Protein AF-A0A948FLZ5-F1 (afdb_monomer)

Sequence (46 aa):
MDAFKYGMPEEGGFGFGVARFVQKLVGLENVKDAELFPRDVNRVTP

Nearest PDB structures (foldseek):
  6a7v-assembly1_H  TM=5.534E-01  e=7.548E+00  Mycobacterium tuberculosis H37Rv

Mean predicted aligned error: 4.35 Å

Structure (mmCIF, N/CA/C/O backbone):
data_AF-A0A948FLZ5-F1
#
_entry.id   AF-A0A948FLZ5-F1
#
loop_
_atom_site.group_PDB
_atom_site.id
_atom_site.type_symbol
_atom_site.label_atom_id
_atom_site.label_alt_id
_atom_site.label_comp_id
_atom_site.label_asym_id
_atom_site.label_entity_id
_atom_site.label_seq_id
_atom_site.pdbx_PDB_ins_code
_atom_site.Cartn_x
_atom_site.Cartn_y
_atom_site.Cartn_z
_atom_site.occupancy
_atom_site.B_iso_or_equiv
_atom_site.auth_seq_id
_atom_site.auth_comp_id
_atom_site.auth_asym_id
_atom_site.auth_atom_id
_atom_site.pdbx_PDB_model_num
ATOM 1 N N . MET A 1 1 ? 22.171 -3.921 -10.034 1.00 63.38 1 MET A N 1
ATOM 2 C CA . MET A 1 1 ? 21.833 -3.068 -11.200 1.00 63.38 1 MET A CA 1
ATOM 3 C C . MET A 1 1 ? 22.076 -3.779 -12.537 1.00 63.38 1 MET A C 1
ATOM 5 O O . MET A 1 1 ? 21.795 -3.191 -13.572 1.00 63.38 1 MET A O 1
ATOM 9 N N . ASP A 1 2 ? 22.499 -5.055 -12.539 1.00 88.88 2 ASP A N 1
ATOM 10 C CA . ASP A 1 2 ? 22.757 -5.839 -13.761 1.00 88.88 2 ASP A CA 1
ATOM 11 C C . ASP A 1 2 ? 21.535 -6.022 -14.672 1.00 88.8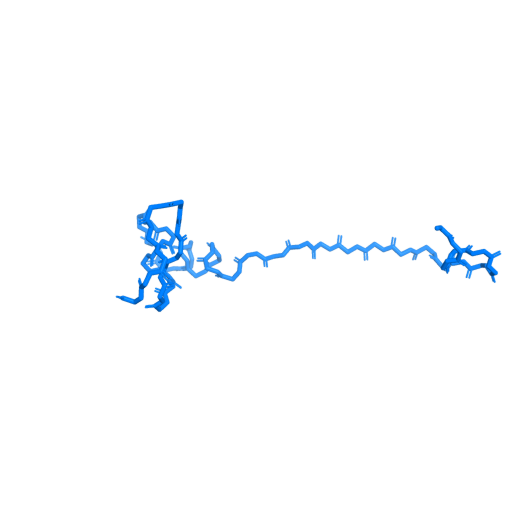8 2 ASP A C 1
ATOM 13 O O . ASP A 1 2 ? 21.697 -6.197 -15.876 1.00 88.88 2 ASP A O 1
ATOM 17 N N . ALA A 1 3 ? 20.321 -5.910 -14.120 1.00 87.56 3 ALA A N 1
ATOM 18 C CA . ALA A 1 3 ? 19.064 -5.985 -14.866 1.00 87.56 3 ALA A CA 1
ATOM 19 C C . ALA A 1 3 ? 18.932 -4.922 -15.976 1.00 87.56 3 ALA A C 1
ATOM 21 O O . ALA A 1 3 ? 18.210 -5.140 -16.940 1.00 87.56 3 ALA A O 1
ATOM 22 N N . PHE A 1 4 ? 19.655 -3.802 -15.879 1.00 90.69 4 PHE A N 1
ATOM 23 C CA . PHE A 1 4 ? 19.551 -2.673 -16.814 1.00 90.69 4 PHE A CA 1
ATOM 24 C C . PHE A 1 4 ? 20.727 -2.587 -17.800 1.00 90.69 4 PHE A C 1
ATOM 26 O O . PHE A 1 4 ? 20.861 -1.624 -18.550 1.00 90.69 4 PHE A O 1
ATOM 33 N N . LYS A 1 5 ? 21.619 -3.586 -17.788 1.00 91.31 5 LYS A N 1
ATOM 34 C CA . LYS A 1 5 ? 22.943 -3.511 -18.421 1.00 91.31 5 LYS A CA 1
ATOM 35 C C . LYS A 1 5 ? 22.932 -3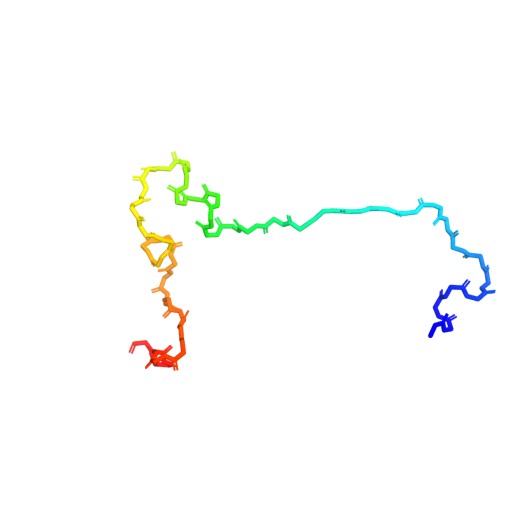.604 -19.951 1.00 91.31 5 LYS A C 1
ATOM 37 O O . LYS A 1 5 ? 23.832 -3.062 -20.584 1.00 91.31 5 LYS A O 1
ATOM 42 N N . TYR A 1 6 ? 21.951 -4.282 -20.545 1.00 91.62 6 TYR A N 1
ATOM 43 C CA . TYR A 1 6 ? 21.924 -4.575 -21.989 1.00 91.62 6 TYR A CA 1
ATOM 44 C C . TYR A 1 6 ? 20.823 -3.821 -22.744 1.00 91.62 6 TYR A C 1
ATOM 46 O O . TYR A 1 6 ? 20.343 -4.284 -23.774 1.00 91.62 6 TYR A O 1
ATOM 54 N N . GLY A 1 7 ? 20.460 -2.641 -22.237 1.00 83.19 7 GLY A N 1
ATOM 55 C CA . GLY A 1 7 ? 19.375 -1.825 -22.766 1.00 83.19 7 GLY A CA 1
ATOM 56 C C . GLY A 1 7 ? 18.079 -2.108 -22.019 1.00 83.19 7 GLY A C 1
ATOM 57 O O . GLY A 1 7 ? 17.564 -3.222 -22.037 1.00 83.19 7 GLY A O 1
ATOM 58 N N . MET A 1 8 ?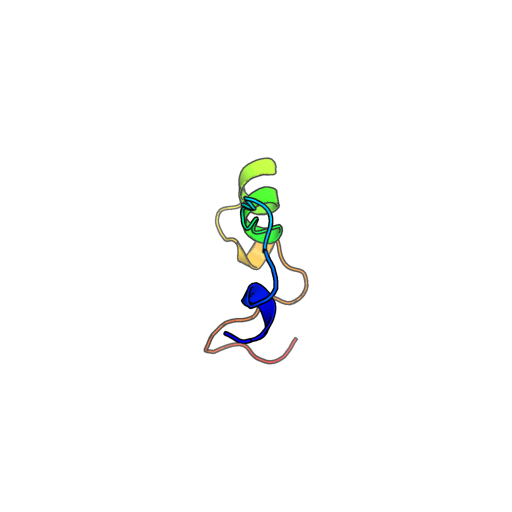 17.572 -1.076 -21.353 1.00 88.75 8 MET A N 1
ATOM 59 C CA . MET A 1 8 ? 16.244 -1.059 -20.761 1.00 88.75 8 MET A CA 1
ATOM 60 C C . MET A 1 8 ? 15.403 -0.030 -21.525 1.00 88.75 8 MET A C 1
ATOM 62 O O . MET A 1 8 ? 15.888 1.088 -21.721 1.00 88.75 8 MET A O 1
ATOM 66 N N . PRO A 1 9 ? 14.191 -0.382 -21.991 1.00 90.56 9 PRO A N 1
ATOM 67 C CA . PRO A 1 9 ? 13.274 0.604 -22.555 1.00 90.56 9 PRO A CA 1
ATOM 68 C C . PRO A 1 9 ? 12.910 1.662 -21.508 1.00 90.56 9 PRO A C 1
ATOM 70 O O . PRO A 1 9 ? 12.989 1.405 -20.309 1.00 90.56 9 PRO A O 1
ATOM 73 N N . GLU A 1 10 ? 12.481 2.846 -21.944 1.00 91.94 10 GLU A N 1
ATOM 74 C CA . GLU A 1 10 ? 11.898 3.803 -21.004 1.00 91.94 10 GLU A CA 1
ATOM 75 C C . GLU A 1 10 ? 10.642 3.190 -20.382 1.00 91.94 10 GLU A C 1
ATOM 77 O O . GLU A 1 10 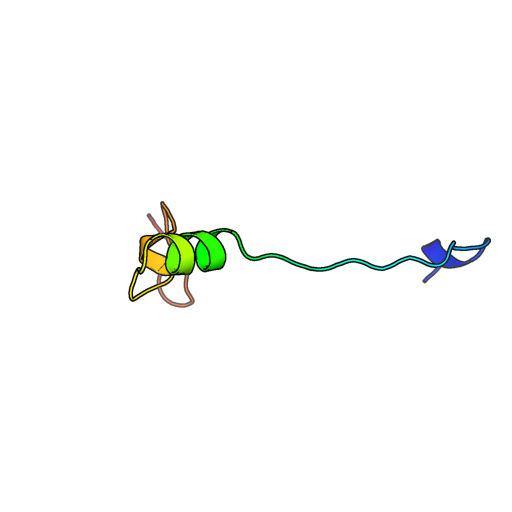? 9.661 2.901 -21.069 1.00 91.94 10 GLU A O 1
ATOM 82 N N . GLU A 1 11 ? 10.699 2.957 -19.076 1.00 91.75 11 GLU A N 1
ATOM 83 C CA . GLU A 1 11 ? 9.632 2.326 -18.320 1.00 91.75 11 GLU A CA 1
ATOM 84 C C . GLU A 1 11 ? 9.247 3.172 -17.110 1.00 91.75 11 GLU A C 1
ATOM 86 O O . GLU A 1 11 ? 10.049 3.897 -16.518 1.00 91.75 11 GLU A O 1
ATOM 91 N N . GLY A 1 12 ? 7.974 3.078 -16.753 1.00 94.00 12 GLY A N 1
ATOM 92 C CA . GLY A 1 12 ? 7.392 3.755 -15.612 1.00 94.00 12 GLY A CA 1
ATOM 93 C C . GLY A 1 12 ? 6.175 2.984 -15.130 1.00 94.00 12 GLY A C 1
ATOM 94 O O . GLY A 1 12 ? 5.594 2.174 -15.851 1.00 94.00 12 GLY A O 1
ATOM 95 N N . GLY A 1 13 ? 5.781 3.237 -13.891 1.00 95.81 13 GLY A N 1
ATOM 96 C CA . GLY A 1 13 ? 4.628 2.593 -13.286 1.00 95.81 13 GLY A CA 1
ATOM 97 C C . GLY A 1 13 ? 4.13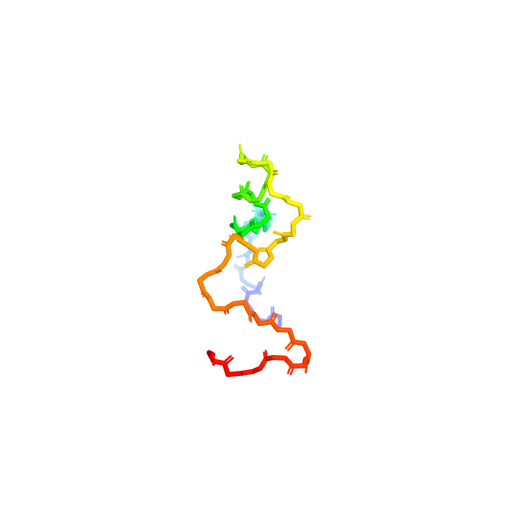6 3.373 -12.082 1.00 95.81 13 GLY A C 1
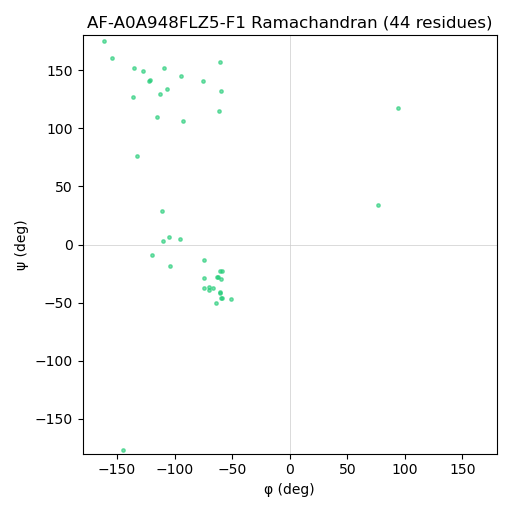ATOM 98 O O . GLY A 1 13 ? 4.742 4.360 -11.664 1.00 95.81 13 GLY A O 1
ATOM 99 N N . PHE A 1 14 ? 3.025 2.918 -11.516 1.00 97.50 14 PHE A N 1
ATOM 100 C CA . PHE A 1 14 ? 2.495 3.460 -10.275 1.00 97.50 14 PHE A CA 1
ATOM 101 C C . PHE A 1 14 ? 2.063 2.329 -9.346 1.00 97.50 14 PHE A C 1
ATOM 103 O O . PHE A 1 14 ? 1.702 1.237 -9.783 1.00 97.50 14 PHE A O 1
ATOM 110 N N . GLY A 1 15 ? 2.114 2.605 -8.046 1.00 96.81 15 GLY A N 1
ATOM 111 C CA . GLY A 1 15 ? 1.578 1.727 -7.016 1.00 96.81 15 GLY A CA 1
ATOM 112 C C . GLY A 1 15 ? 0.158 2.134 -6.647 1.00 96.81 15 GLY A C 1
ATOM 113 O O . GLY A 1 15 ? -0.167 3.322 -6.611 1.00 96.81 15 GLY A O 1
ATOM 114 N N . PHE A 1 16 ? -0.681 1.151 -6.331 1.00 96.94 16 PHE A N 1
ATOM 115 C CA . PHE A 1 16 ? -2.063 1.391 -5.941 1.00 96.94 16 PHE A CA 1
ATOM 116 C C . PHE A 1 16 ? -2.463 0.535 -4.740 1.00 96.94 16 PHE A C 1
ATOM 118 O O . PHE A 1 16 ? -2.294 -0.682 -4.744 1.00 96.94 16 PHE A O 1
ATOM 125 N N . GLY A 1 17 ? -2.995 1.175 -3.698 1.00 97.25 17 GLY A N 1
ATOM 126 C CA . GLY A 1 17 ? -3.421 0.495 -2.477 1.00 97.25 17 GLY A CA 1
ATOM 127 C C . GLY A 1 17 ? -4.895 0.113 -2.536 1.00 97.25 17 GLY A C 1
ATOM 128 O O . GLY A 1 17 ? -5.749 0.980 -2.365 1.00 97.25 17 GLY A O 1
ATOM 129 N N . VAL A 1 18 ? -5.196 -1.175 -2.712 1.00 97.69 18 VAL A N 1
ATOM 130 C CA . VAL A 1 18 ? -6.579 -1.676 -2.841 1.00 97.69 18 VAL A CA 1
ATOM 131 C C . VAL A 1 18 ? -7.431 -1.336 -1.614 1.00 97.69 18 VAL A C 1
ATOM 133 O O . VAL A 1 18 ? -8.520 -0.793 -1.771 1.00 97.69 18 VAL A O 1
ATOM 136 N N . ALA A 1 19 ? -6.922 -1.548 -0.396 1.00 97.88 19 ALA A N 1
ATOM 137 C CA . ALA A 1 19 ? -7.655 -1.222 0.831 1.00 97.88 19 ALA A CA 1
ATOM 138 C C . ALA A 1 19 ? -7.987 0.280 0.933 1.00 97.88 19 ALA A C 1
ATOM 140 O O . ALA A 1 19 ? -9.107 0.660 1.261 1.00 97.88 19 ALA A O 1
ATOM 141 N N . ARG A 1 20 ? -7.038 1.153 0.564 1.00 97.88 20 ARG A N 1
ATOM 142 C CA . ARG A 1 20 ? -7.236 2.616 0.521 1.00 97.88 20 ARG A CA 1
ATOM 143 C C . ARG A 1 20 ? -8.238 3.027 -0.558 1.00 97.88 20 ARG A C 1
ATOM 145 O O . ARG A 1 20 ? -9.013 3.953 -0.336 1.00 97.88 20 ARG A O 1
ATOM 152 N N . PHE A 1 21 ? -8.234 2.354 -1.707 1.00 98.31 21 PHE A N 1
ATOM 153 C CA . PHE A 1 21 ? -9.225 2.587 -2.752 1.00 98.31 21 PHE A CA 1
ATOM 154 C C . PHE A 1 21 ? -10.628 2.226 -2.281 1.00 98.31 21 PHE A C 1
ATOM 156 O O . PHE A 1 21 ? -11.518 3.063 -2.369 1.00 98.31 21 PHE A O 1
ATOM 163 N N . VAL A 1 22 ? -10.806 1.030 -1.716 1.00 98.31 22 VAL A N 1
ATOM 164 C CA . VAL A 1 22 ? -12.094 0.576 -1.177 1.00 98.31 22 VAL A CA 1
ATOM 165 C C . VAL A 1 22 ? -12.572 1.505 -0.062 1.00 98.31 22 VAL A C 1
ATOM 167 O O . VAL A 1 22 ? -13.713 1.958 -0.109 1.00 98.31 22 VAL A O 1
ATOM 170 N N . GLN A 1 23 ? -11.686 1.876 0.872 1.00 98.56 23 GLN A N 1
ATOM 171 C CA . GLN A 1 23 ? -11.982 2.842 1.933 1.00 98.56 23 GLN A CA 1
ATOM 172 C C . GLN A 1 23 ? -12.592 4.131 1.364 1.00 98.56 23 GLN A C 1
ATOM 174 O O . GLN A 1 23 ? -13.602 4.615 1.869 1.00 98.56 23 GLN A O 1
ATOM 179 N N . LYS A 1 24 ? -11.999 4.690 0.302 1.00 98.31 24 LYS A N 1
ATOM 180 C CA . LYS A 1 24 ? -12.500 5.915 -0.335 1.00 98.31 24 LYS A CA 1
ATOM 181 C C . LYS A 1 24 ? -13.755 5.687 -1.169 1.00 98.31 24 LYS A C 1
ATOM 183 O O . LYS A 1 24 ? -14.631 6.543 -1.147 1.00 98.31 24 LYS A O 1
ATOM 188 N N . LEU A 1 25 ? -13.847 4.557 -1.866 1.00 98.56 25 LEU A N 1
ATOM 189 C CA . LEU A 1 25 ? -14.975 4.213 -2.727 1.00 98.56 25 LEU A CA 1
ATOM 190 C C . LEU A 1 25 ? -16.289 4.136 -1.943 1.00 98.56 25 LEU A C 1
ATOM 192 O O . LEU A 1 25 ? -17.312 4.598 -2.436 1.00 98.56 25 LEU A O 1
ATOM 196 N N . VAL A 1 26 ? -16.253 3.569 -0.733 1.00 98.38 26 VAL A N 1
ATOM 197 C CA . VAL A 1 26 ? -17.455 3.349 0.092 1.00 98.38 26 VAL A CA 1
ATOM 198 C C . VAL A 1 26 ? -17.524 4.245 1.336 1.00 98.38 26 VAL A C 1
ATOM 200 O O . VAL A 1 26 ? -18.466 4.136 2.111 1.00 98.38 26 VAL A O 1
ATOM 203 N N . GLY A 1 27 ? -16.564 5.158 1.515 1.00 98.25 27 GLY A N 1
ATOM 204 C CA . GLY A 1 27 ? -16.605 6.187 2.561 1.00 98.25 27 GLY A CA 1
ATOM 205 C C . GLY A 1 27 ? -16.273 5.702 3.977 1.00 98.25 27 GLY A C 1
ATOM 206 O O . GLY A 1 27 ? -16.832 6.223 4.936 1.00 98.25 27 GLY A O 1
ATOM 207 N N . LEU A 1 28 ? -15.372 4.727 4.126 1.00 98.38 28 LEU A N 1
ATOM 208 C CA . LEU A 1 28 ? -14.965 4.201 5.436 1.00 98.38 28 LEU A CA 1
ATOM 209 C C . LEU A 1 28 ? -14.028 5.169 6.172 1.00 98.38 28 LEU A C 1
ATOM 211 O O . LEU A 1 28 ? -13.108 5.758 5.587 1.00 98.38 28 LEU A O 1
ATOM 215 N N . GLU A 1 29 ? -14.215 5.287 7.485 1.00 98.19 29 GLU A N 1
ATOM 216 C CA . GLU A 1 29 ? -13.389 6.149 8.335 1.00 98.19 29 GLU A CA 1
ATOM 217 C C . GLU A 1 29 ? -11.965 5.600 8.490 1.00 98.19 29 GLU A C 1
ATOM 219 O O . GLU A 1 29 ? -10.997 6.367 8.456 1.00 98.19 29 GLU A O 1
ATOM 224 N N . ASN A 1 30 ? -11.811 4.273 8.574 1.00 97.38 30 ASN A N 1
ATOM 225 C CA . ASN A 1 30 ? -10.521 3.613 8.735 1.00 97.38 30 ASN A CA 1
ATOM 226 C C . ASN A 1 30 ? -10.223 2.632 7.589 1.00 97.38 30 ASN A C 1
ATOM 228 O O . ASN A 1 30 ? -11.089 1.900 7.123 1.00 97.38 30 ASN A O 1
ATOM 232 N N . VAL A 1 31 ? -8.960 2.571 7.151 1.00 97.56 31 VAL A N 1
ATOM 233 C CA . VAL A 1 31 ? -8.507 1.600 6.137 1.00 97.56 31 VAL A CA 1
ATOM 234 C C . VAL A 1 31 ? -8.637 0.154 6.623 1.00 97.56 31 VAL A C 1
ATOM 236 O O . VAL A 1 31 ? -8.834 -0.744 5.813 1.00 97.56 31 VAL A O 1
ATOM 239 N N . LYS A 1 32 ? -8.563 -0.070 7.942 1.00 96.31 32 LYS A N 1
ATOM 240 C CA . LYS A 1 32 ? -8.698 -1.402 8.545 1.00 96.31 32 LYS A CA 1
ATOM 241 C C . LYS A 1 32 ? -10.074 -2.019 8.293 1.00 96.31 32 LYS A C 1
ATOM 243 O O . LYS A 1 32 ? -10.164 -3.235 8.198 1.00 96.31 32 LYS A O 1
ATOM 248 N N . ASP A 1 33 ? -11.106 -1.193 8.119 1.00 97.12 33 ASP A N 1
ATOM 249 C CA . ASP A 1 33 ? -12.470 -1.646 7.818 1.00 97.12 33 ASP A CA 1
ATOM 250 C C . ASP A 1 33 ? -12.613 -2.121 6.361 1.00 97.12 33 ASP A C 1
ATOM 252 O O . ASP A 1 33 ? -13.596 -2.762 5.998 1.00 97.12 33 ASP A O 1
ATOM 256 N N . ALA A 1 34 ? -11.622 -1.816 5.515 1.00 97.75 34 ALA A N 1
ATOM 257 C CA . ALA A 1 34 ? -11.533 -2.271 4.131 1.00 97.75 34 ALA A CA 1
ATOM 258 C C . ALA A 1 34 ? -10.667 -3.538 3.966 1.00 97.75 34 ALA A C 1
ATOM 260 O O . ALA A 1 34 ? -10.419 -3.965 2.837 1.00 97.75 34 ALA A O 1
ATOM 261 N N . GLU A 1 35 ? -10.190 -4.139 5.062 1.00 96.12 35 GLU A N 1
ATOM 262 C CA . GLU A 1 35 ? -9.359 -5.346 5.062 1.00 96.12 35 GLU A CA 1
ATOM 263 C C . GLU A 1 35 ? -10.010 -6.462 5.884 1.00 96.12 35 GLU A C 1
ATOM 265 O O . GLU A 1 35 ? -10.553 -6.228 6.957 1.00 96.12 35 GLU A O 1
ATOM 270 N N . LEU A 1 36 ? -9.922 -7.709 5.409 1.00 96.25 36 LEU A N 1
ATOM 271 C CA . LEU A 1 36 ? -10.532 -8.856 6.097 1.00 96.25 36 LEU A CA 1
ATOM 272 C C . LEU A 1 36 ? -9.813 -9.212 7.413 1.00 96.25 36 LEU A C 1
ATOM 274 O O . LEU A 1 36 ? -10.448 -9.542 8.410 1.00 96.25 36 LEU A O 1
ATOM 278 N N . PHE A 1 37 ? -8.481 -9.130 7.422 1.00 96.50 37 PHE A N 1
ATOM 279 C CA . PHE A 1 37 ? -7.641 -9.387 8.594 1.00 96.50 37 PHE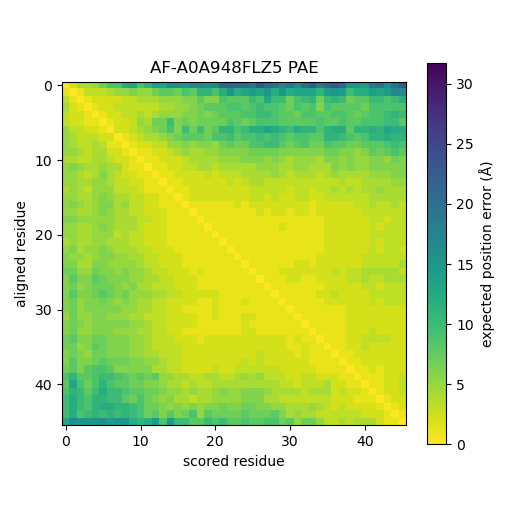 A CA 1
ATOM 280 C C . PHE A 1 37 ? -6.615 -8.253 8.747 1.00 96.50 37 PHE A C 1
ATOM 282 O O . PHE A 1 37 ? -5.449 -8.441 8.392 1.00 96.50 37 PHE A O 1
ATOM 289 N N . PRO A 1 38 ? -7.028 -7.066 9.235 1.00 95.44 38 PRO A N 1
ATOM 290 C CA . PRO A 1 38 ? -6.158 -5.894 9.251 1.00 95.44 38 PRO A CA 1
ATOM 291 C C . PRO A 1 38 ? -4.886 -6.122 10.073 1.00 95.44 38 PRO A C 1
ATOM 293 O O . PRO A 1 38 ? -4.939 -6.596 11.213 1.00 95.44 38 PRO A O 1
ATOM 296 N N . ARG A 1 39 ? -3.740 -5.759 9.494 1.00 95.00 39 ARG A N 1
ATOM 297 C CA . ARG A 1 39 ? -2.407 -5.895 10.099 1.00 95.00 39 ARG A CA 1
ATOM 298 C C . ARG A 1 39 ? -1.881 -4.531 10.528 1.00 95.00 39 ARG A C 1
ATOM 300 O O . ARG A 1 39 ? -1.900 -3.576 9.757 1.00 95.00 39 ARG A O 1
ATOM 307 N N . ASP A 1 40 ? -1.354 -4.455 11.743 1.00 93.88 40 ASP A N 1
ATOM 308 C CA . ASP A 1 40 ? -0.602 -3.293 12.214 1.00 93.88 40 ASP A CA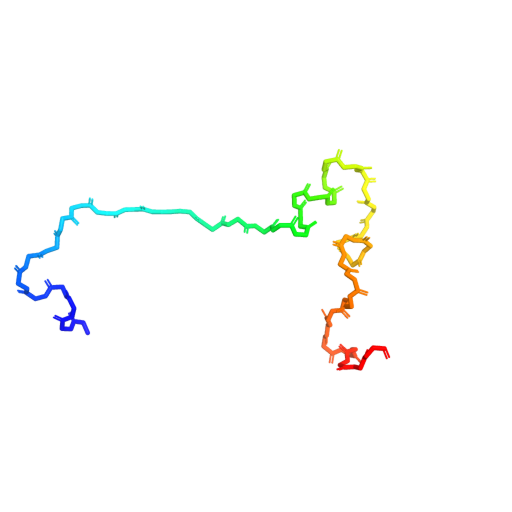 1
ATOM 309 C C . ASP A 1 40 ? 0.550 -3.725 13.138 1.00 93.88 40 ASP A C 1
ATOM 311 O O . ASP A 1 40 ? 0.809 -4.918 13.304 1.00 93.88 40 ASP A O 1
ATOM 315 N N . VAL A 1 41 ? 1.284 -2.761 13.701 1.00 96.06 41 VAL A N 1
ATOM 316 C CA . VAL A 1 41 ? 2.439 -3.024 14.582 1.00 96.06 41 VAL A CA 1
ATOM 317 C C . VAL A 1 41 ? 2.048 -3.829 15.831 1.00 96.06 41 VAL A C 1
ATOM 319 O O . VAL A 1 41 ? 2.861 -4.597 16.337 1.00 96.06 41 VAL A O 1
ATOM 322 N N . ASN A 1 42 ? 0.807 -3.691 16.306 1.00 96.00 42 ASN A N 1
ATOM 323 C CA . ASN A 1 42 ? 0.302 -4.314 17.529 1.00 96.00 42 ASN A CA 1
ATOM 324 C C . ASN A 1 42 ? -0.610 -5.529 17.262 1.00 96.00 42 ASN A C 1
ATOM 326 O O . ASN A 1 42 ? -0.818 -6.337 18.165 1.00 96.00 42 ASN A O 1
ATOM 330 N N . ARG A 1 43 ? -1.153 -5.686 16.046 1.00 93.00 43 ARG A N 1
ATOM 331 C CA . ARG A 1 43 ? -2.038 -6.793 15.660 1.00 93.00 43 ARG A CA 1
ATOM 332 C C . ARG A 1 43 ? -1.403 -7.673 14.591 1.00 93.00 43 ARG A C 1
ATOM 334 O O . ARG A 1 43 ? -1.298 -7.296 13.423 1.00 93.00 43 ARG A O 1
ATOM 341 N N . VAL A 1 44 ? -1.036 -8.887 15.003 1.00 94.56 44 VAL A N 1
ATOM 342 C CA . VAL A 1 44 ? -0.393 -9.899 14.148 1.00 94.56 44 VAL A CA 1
ATOM 343 C C . VAL A 1 44 ? -1.189 -11.200 14.008 1.00 94.56 44 VAL A C 1
ATOM 345 O O . VAL A 1 44 ? -0.847 -12.038 13.173 1.00 94.56 44 VAL A O 1
ATOM 348 N N . THR A 1 45 ? -2.254 -11.360 14.787 1.00 92.00 45 THR A N 1
ATOM 349 C CA . THR A 1 45 ? -3.179 -12.495 14.731 1.00 92.00 45 THR A CA 1
ATOM 350 C C . THR A 1 45 ? -4.527 -12.056 14.151 1.00 92.00 45 THR A C 1
ATOM 352 O O . THR A 1 45 ? -4.888 -10.881 14.301 1.00 92.00 45 THR A O 1
ATOM 355 N N . PRO A 1 46 ? -5.271 -12.969 13.496 1.00 85.56 46 PRO A N 1
ATOM 356 C CA . PRO A 1 46 ? -6.703 -12.795 13.270 1.00 85.56 46 PRO A CA 1
ATOM 357 C C . PRO A 1 46 ? -7.449 -12.490 14.573 1.00 85.56 46 PRO A C 1
ATOM 359 O O . PRO A 1 46 ? -7.050 -13.038 15.625 1.00 85.56 46 PRO A O 1
#

Secondary structure (DSSP, 8-state):
-GGGTT-----------HHHHHHHHHT-S-GGGGSSS---SS----

Radius of gyration: 17.68 Å; Cα contacts (8 Å, |Δi|>4): 22; chains: 1; bounding box: 40×19×40 Å

pLDDT: mean 94.2, std 5.91, range [63.38, 98.56]

Foldseek 3Di:
DVVCVPHDPDDDDDDDDQLVVQCVVVVNPDSQVSDPQDDDPPGDDD

Solvent-accessible surface area (backbone atoms only — not comparable to full-atom values): 3245 Å² total; per-residue (Å²): 120,75,91,53,71,87,73,64,76,97,78,85,85,83,88,82,60,67,36,58,49,49,14,62,76,76,66,50,94,46,51,54,8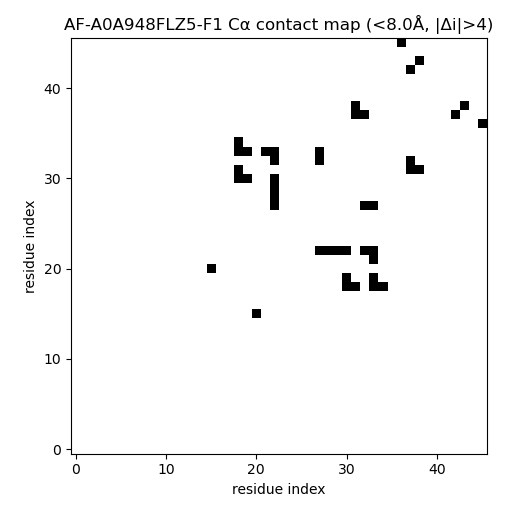1,47,40,97,69,55,75,54,99,88,38,89,66,127